Protein AF-A0A380S456-F1 (afdb_monomer)

Secondary structure (DSSP, 8-state):
--STTGGGGPPP---SSTT-HHHHHHHHHHT--HHHHHHHHHHHH------SSS--PPPHHHHHHHHHHTT----EEE---GGG--EEEEEEEEEETTTTEEEEEEEEEETTEEEEE-TTSSS-EEE-TT----TTT----EEEE--

Mean predicted aligned error: 5.58 Å

Radius of gyration: 14.4 Å; Cα contacts (8 Å, |Δi|>4): 267; chains: 1; bounding box: 40×29×39 Å

Foldseek 3Di:
DDQPVLLPDQDQAAAPAPQQQLLSVLCSRLVHHSVVLVVVCCVPPVQDRDDDDAEHHQDPVNSQVSCVVSPKHWDKDFDDFPVPDEAKKKWFFDADPSHRDTQIWIWGDDPFKIWIRHNNDPDIDIDGHPGGDDCHRGVTTIMIDID

Organism: Fibrobacter succinogenes (NCBI:txid833)

pLDDT: mean 86.78, std 14.42, range [40.56, 97.44]

InterPro domains:
  IPR005074 Peptidase C39, bacteriocin processing [PF03412] (11-126)

Nearest PDB structures (foldseek):
  3a7s-assembly1_A  TM=3.803E-01  e=3.906E-02  Homo sapiens
  1uch-assembly1_A  TM=3.361E-01  e=3.675E-02  Homo sapiens
  3kvf-assembly1_A  TM=3.674E-01  e=5.984E-02  Homo sapiens
  8pw1-assembly9_I  TM=3.494E-01  e=5.630E-02  Homo sapiens
  5c5b-assembly2_D  TM=4.022E-01  e=8.739E-01  Homo sapiens

Structure (mmCIF, N/CA/C/O backbone):
data_AF-A0A380S456-F1
#
_entry.id   AF-A0A380S456-F1
#
loop_
_atom_site.group_PDB
_atom_site.id
_atom_site.type_symbol
_atom_site.label_atom_id
_atom_site.label_alt_id
_atom_site.label_comp_id
_atom_site.label_asym_id
_atom_site.label_entity_id
_atom_site.label_seq_id
_atom_site.pdbx_PDB_ins_code
_atom_site.Cartn_x
_at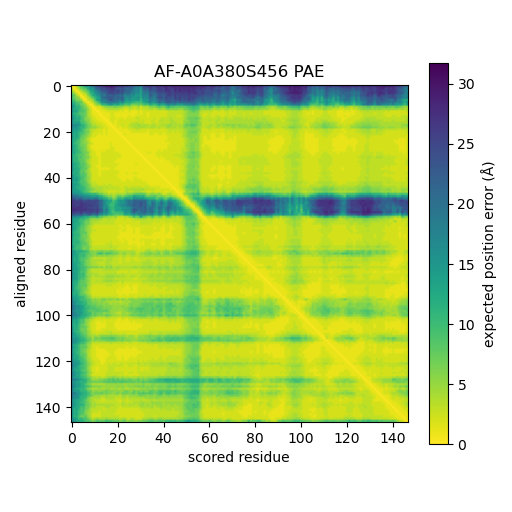om_site.Cartn_y
_atom_site.Cartn_z
_atom_site.occupancy
_atom_site.B_iso_or_equiv
_atom_site.auth_seq_id
_atom_site.auth_comp_id
_atom_site.auth_asym_id
_atom_site.auth_atom_id
_atom_site.pdbx_PDB_model_num
ATOM 1 N N . MET A 1 1 ? -23.552 -10.423 -3.848 1.00 40.56 1 MET A N 1
ATOM 2 C CA . MET A 1 1 ? -23.210 -9.452 -4.919 1.00 40.56 1 MET A CA 1
ATOM 3 C C . MET A 1 1 ? -22.031 -8.557 -4.482 1.00 40.56 1 MET A C 1
ATOM 5 O O . MET A 1 1 ? -22.118 -7.344 -4.580 1.00 40.56 1 MET A O 1
ATOM 9 N N . GLY A 1 2 ? -20.955 -9.131 -3.912 1.00 45.31 2 GLY A N 1
ATOM 10 C CA . GLY A 1 2 ? -20.329 -8.492 -2.736 1.00 45.31 2 GLY A CA 1
ATOM 11 C C . GLY A 1 2 ? -18.881 -7.982 -2.787 1.00 45.31 2 GLY A C 1
ATOM 12 O O . GLY A 1 2 ? -18.566 -7.148 -1.958 1.00 45.31 2 GLY A O 1
ATOM 13 N N . ILE A 1 3 ? -17.990 -8.428 -3.683 1.00 46.09 3 ILE A N 1
ATOM 14 C CA . ILE A 1 3 ? -16.551 -8.046 -3.587 1.00 46.09 3 ILE A CA 1
ATOM 15 C C . ILE A 1 3 ? -15.928 -7.715 -4.958 1.00 46.09 3 ILE A C 1
ATOM 17 O O . ILE A 1 3 ? -15.056 -6.866 -5.087 1.00 46.09 3 ILE A O 1
ATOM 21 N N . ILE A 1 4 ? -16.448 -8.282 -6.049 1.00 43.12 4 ILE A N 1
ATOM 22 C CA . ILE A 1 4 ? -15.859 -8.108 -7.390 1.00 43.12 4 ILE A CA 1
ATOM 23 C C . ILE A 1 4 ? -16.101 -6.693 -7.967 1.00 43.12 4 ILE A C 1
ATOM 25 O O . ILE A 1 4 ? -15.311 -6.204 -8.774 1.00 43.12 4 ILE A O 1
ATOM 29 N N . SER A 1 5 ? -17.162 -5.995 -7.538 1.00 43.78 5 SER A N 1
ATOM 30 C CA . SER A 1 5 ? -17.512 -4.673 -8.085 1.00 43.78 5 SER A CA 1
ATOM 31 C C . SER A 1 5 ? -16.671 -3.518 -7.524 1.00 43.78 5 SER A C 1
ATOM 33 O O . SER A 1 5 ? -16.508 -2.514 -8.217 1.00 43.78 5 SER A O 1
ATOM 35 N N . ILE A 1 6 ? -16.110 -3.638 -6.312 1.00 48.19 6 ILE A N 1
ATOM 36 C CA . ILE A 1 6 ? -15.347 -2.548 -5.669 1.00 48.19 6 ILE A CA 1
ATOM 37 C C . ILE A 1 6 ? -13.976 -2.314 -6.323 1.00 48.19 6 ILE A C 1
ATOM 39 O O . ILE A 1 6 ? -13.503 -1.182 -6.380 1.00 48.19 6 ILE A O 1
ATOM 43 N N . TYR A 1 7 ? -13.366 -3.340 -6.924 1.00 52.00 7 TYR A N 1
ATOM 44 C CA . TYR A 1 7 ? -12.047 -3.210 -7.562 1.00 52.00 7 TYR A CA 1
ATOM 45 C C . TYR A 1 7 ? -12.081 -2.625 -8.976 1.00 52.00 7 TYR A C 1
ATOM 47 O O . TYR A 1 7 ? -11.024 -2.360 -9.564 1.00 52.00 7 TYR A O 1
ATOM 55 N N . LYS A 1 8 ? -13.277 -2.451 -9.557 1.00 54.75 8 LYS A N 1
ATOM 56 C CA . LYS A 1 8 ? -13.416 -2.026 -10.953 1.00 54.75 8 LYS A CA 1
ATOM 57 C C . LYS A 1 8 ? -12.997 -0.565 -11.145 1.00 54.75 8 LYS A C 1
ATOM 59 O O . LYS A 1 8 ? -12.439 -0.259 -12.188 1.00 54.75 8 LYS A O 1
ATOM 64 N N . ASN A 1 9 ? -13.154 0.281 -10.119 1.00 65.31 9 ASN A N 1
ATOM 65 C CA . ASN A 1 9 ? -12.748 1.691 -10.125 1.00 65.31 9 ASN A CA 1
ATOM 66 C C . ASN A 1 9 ? -12.187 2.121 -8.756 1.00 65.31 9 ASN A C 1
ATOM 68 O O . ASN A 1 9 ? -12.821 2.869 -8.015 1.00 65.31 9 ASN A O 1
ATOM 72 N N . MET A 1 10 ? -10.988 1.646 -8.407 1.00 86.88 10 MET A N 1
ATOM 73 C CA . MET A 1 10 ? -10.283 2.128 -7.215 1.00 86.88 10 MET A CA 1
ATOM 74 C C . MET A 1 10 ? -9.882 3.598 -7.404 1.00 86.88 10 MET A C 1
ATOM 76 O O . MET A 1 10 ? -9.119 3.922 -8.319 1.00 86.88 10 MET A O 1
ATOM 80 N N . ARG A 1 11 ? -10.385 4.487 -6.540 1.00 91.19 11 ARG A N 1
ATOM 81 C CA . ARG A 1 11 ? -10.018 5.908 -6.554 1.00 91.19 11 ARG A CA 1
ATOM 82 C C . ARG A 1 11 ? -8.588 6.071 -6.049 1.00 91.19 11 ARG A C 1
ATOM 84 O O . ARG A 1 11 ? -8.254 5.558 -4.987 1.00 91.19 11 ARG A O 1
ATOM 91 N N . PHE A 1 12 ? -7.765 6.816 -6.781 1.00 95.81 12 PHE A N 1
ATOM 92 C CA . PHE A 1 12 ? -6.436 7.192 -6.311 1.00 95.81 12 PHE A CA 1
ATOM 93 C C . PHE A 1 12 ? -6.550 8.193 -5.154 1.00 95.81 12 PHE A C 1
ATOM 95 O O . PHE A 1 12 ? -7.287 9.176 -5.250 1.00 95.81 12 PHE A O 1
ATOM 102 N N . ILE A 1 13 ? -5.849 7.927 -4.053 1.00 96.62 13 ILE A N 1
ATOM 103 C CA . ILE A 1 13 ? -5.841 8.776 -2.860 1.00 96.62 13 ILE A CA 1
ATOM 104 C C . ILE A 1 13 ? -4.389 9.100 -2.530 1.00 96.62 13 ILE A C 1
ATOM 106 O O . ILE A 1 13 ? -3.585 8.204 -2.274 1.00 96.62 13 ILE A O 1
ATOM 110 N N . ARG A 1 14 ? -4.074 10.396 -2.524 1.00 95.00 14 ARG A N 1
ATOM 111 C CA . ARG A 1 14 ? -2.770 10.910 -2.104 1.00 95.00 14 ARG A CA 1
ATOM 112 C C . ARG A 1 14 ? -2.666 10.936 -0.588 1.00 95.00 14 ARG A C 1
ATOM 114 O O . ARG A 1 14 ? -3.670 11.084 0.114 1.00 95.00 14 ARG A O 1
ATOM 121 N N . GLN A 1 15 ? -1.445 10.824 -0.084 1.00 91.44 15 GLN A N 1
ATOM 122 C CA . GLN A 1 15 ? -1.195 11.040 1.335 1.00 91.44 15 GLN A CA 1
ATOM 123 C C . GLN A 1 15 ? -1.392 12.522 1.678 1.00 91.44 15 GLN A C 1
ATOM 125 O O . GLN A 1 15 ? -0.891 13.394 0.971 1.00 91.44 15 GLN A O 1
ATOM 130 N N . LYS A 1 16 ? -2.132 12.800 2.755 1.00 89.88 16 LYS A N 1
ATOM 131 C CA . LYS A 1 16 ? -2.316 14.168 3.266 1.00 89.88 16 LYS A CA 1
ATOM 132 C C . LYS A 1 16 ? -1.145 14.630 4.124 1.00 89.88 16 LYS A C 1
ATOM 134 O O . LYS A 1 16 ? -0.774 15.792 4.079 1.00 89.88 16 LYS A O 1
ATOM 139 N N . TYR A 1 17 ? -0.556 13.687 4.852 1.00 86.94 17 TYR A N 1
ATOM 140 C CA . TYR A 1 17 ? 0.609 13.884 5.713 1.00 86.94 17 TYR A CA 1
ATOM 141 C C . TYR A 1 17 ? 1.761 13.003 5.233 1.00 86.94 17 TYR A C 1
ATOM 143 O O . TYR A 1 17 ? 1.514 11.907 4.708 1.00 86.94 17 TYR A O 1
ATOM 151 N N . LEU A 1 18 ? 3.006 13.431 5.463 1.00 82.31 18 LEU A N 1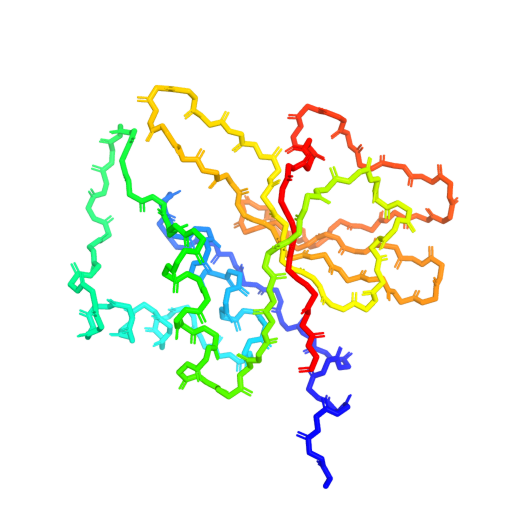
ATOM 152 C CA . LEU A 1 18 ? 4.223 12.727 5.025 1.00 82.31 18 LEU A CA 1
ATOM 153 C C . LEU A 1 18 ? 4.324 11.282 5.549 1.00 82.31 18 LEU A C 1
ATOM 155 O O . LEU A 1 18 ? 4.926 10.411 4.918 1.00 82.31 18 LEU A O 1
ATOM 159 N N . THR A 1 19 ? 3.704 11.008 6.692 1.00 82.06 19 THR A N 1
ATOM 160 C CA . THR A 1 19 ? 3.711 9.709 7.380 1.00 82.06 19 THR A CA 1
ATOM 161 C C . THR A 1 19 ? 2.522 8.822 7.001 1.00 82.06 19 THR A C 1
ATOM 163 O O . THR A 1 19 ? 2.501 7.626 7.297 1.00 82.06 19 THR A O 1
ATOM 166 N N . SER A 1 20 ? 1.543 9.368 6.274 1.00 88.62 20 SER A N 1
ATOM 167 C CA . SER A 1 20 ? 0.231 8.746 6.063 1.00 88.62 20 SER A CA 1
ATOM 168 C C . SER A 1 20 ? 0.115 7.882 4.796 1.00 88.62 20 SER A C 1
ATOM 170 O O . SER A 1 20 ? -0.997 7.556 4.376 1.00 88.62 20 SER A O 1
ATOM 172 N N . CYS A 1 21 ? 1.235 7.462 4.189 1.00 92.25 21 CYS A N 1
ATOM 173 C CA . CYS A 1 21 ? 1.233 6.631 2.973 1.00 92.25 21 CYS A CA 1
ATOM 174 C C . CYS A 1 21 ? 0.406 5.342 3.125 1.00 92.25 21 CYS A C 1
ATOM 176 O O . CYS A 1 21 ? -0.408 5.024 2.259 1.00 92.25 21 CYS A O 1
ATOM 178 N N . GLY A 1 22 ? 0.535 4.609 4.236 1.00 93.00 22 GLY A N 1
ATOM 179 C CA . GLY A 1 22 ? -0.253 3.391 4.422 1.00 93.00 22 GLY A CA 1
ATOM 180 C C . GLY A 1 22 ? -1.714 3.646 4.798 1.00 93.00 22 GLY A C 1
ATOM 181 O O . GLY A 1 22 ? -2.560 2.852 4.404 1.00 93.00 22 GLY A O 1
ATOM 182 N N . ILE A 1 23 ? -2.042 4.780 5.433 1.00 94.50 23 ILE A N 1
ATOM 183 C CA . ILE A 1 23 ? -3.439 5.230 5.606 1.00 94.50 23 ILE A CA 1
ATOM 184 C C . ILE A 1 23 ? -4.077 5.462 4.235 1.00 94.50 23 ILE A C 1
ATOM 186 O O . ILE A 1 23 ? -5.159 4.948 3.962 1.00 94.50 23 ILE A O 1
ATOM 190 N N . ALA A 1 24 ? -3.376 6.160 3.336 1.00 95.94 24 ALA A N 1
ATOM 191 C CA . ALA A 1 24 ? -3.826 6.354 1.962 1.00 95.94 24 ALA A CA 1
ATOM 192 C C . ALA A 1 24 ? -3.969 5.018 1.211 1.00 95.94 24 ALA A C 1
ATOM 194 O O . ALA A 1 24 ? -4.967 4.810 0.524 1.00 95.94 24 ALA A O 1
ATOM 195 N N . CYS A 1 25 ? -3.031 4.078 1.382 1.00 96.44 25 CYS A N 1
ATOM 196 C CA . CYS A 1 25 ? -3.124 2.748 0.772 1.00 96.44 25 CYS A CA 1
ATOM 197 C C . CYS A 1 25 ? -4.352 1.964 1.245 1.00 96.44 25 CYS A C 1
ATOM 199 O O . CYS A 1 25 ? -5.089 1.424 0.421 1.00 96.44 25 CYS A O 1
ATOM 201 N N . VAL A 1 26 ? -4.601 1.926 2.556 1.00 96.19 26 VAL A N 1
ATOM 202 C CA . VAL A 1 26 ? -5.794 1.279 3.118 1.00 96.19 26 VAL A CA 1
ATOM 203 C C . VAL A 1 26 ? -7.061 1.978 2.620 1.00 96.19 26 VAL A C 1
ATOM 205 O O . VAL A 1 26 ? -8.002 1.302 2.220 1.00 96.19 26 VAL A O 1
ATOM 208 N N . ALA A 1 27 ? -7.074 3.311 2.545 1.00 96.50 27 ALA A N 1
ATOM 209 C CA . ALA A 1 27 ? -8.213 4.068 2.026 1.00 96.50 27 ALA A CA 1
ATOM 210 C C . ALA A 1 27 ? -8.540 3.701 0.572 1.00 96.50 27 ALA A C 1
ATOM 212 O O . ALA A 1 27 ? -9.711 3.514 0.236 1.00 96.50 27 ALA A O 1
ATOM 213 N N . MET A 1 28 ? -7.514 3.533 -0.271 1.00 96.62 28 MET A N 1
A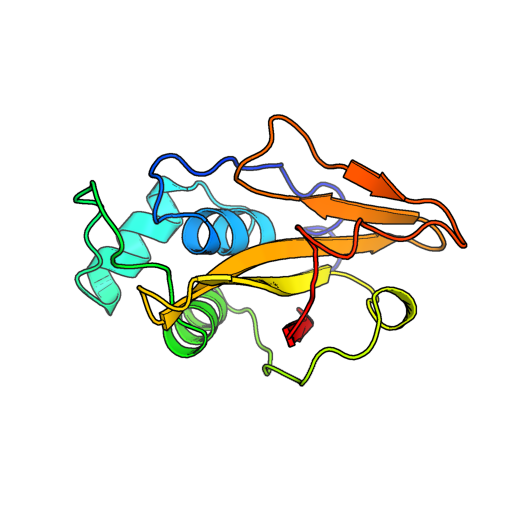TOM 214 C CA . MET A 1 28 ? -7.682 3.077 -1.654 1.00 96.62 28 MET A CA 1
ATOM 215 C C . MET A 1 28 ? -8.270 1.663 -1.714 1.00 96.62 28 MET A C 1
ATOM 217 O O . MET A 1 28 ? -9.236 1.444 -2.438 1.00 96.62 28 MET A O 1
ATOM 221 N N . ILE A 1 29 ? -7.732 0.725 -0.929 1.00 95.62 29 ILE A N 1
ATOM 222 C CA . ILE A 1 29 ? -8.175 -0.681 -0.921 1.00 95.62 29 ILE A CA 1
ATOM 223 C C . ILE A 1 29 ? -9.620 -0.815 -0.433 1.00 95.62 29 ILE A C 1
ATOM 225 O O . ILE A 1 29 ? -10.424 -1.501 -1.060 1.00 95.62 29 ILE A O 1
ATOM 229 N N . VAL A 1 30 ? -9.947 -0.144 0.670 1.00 94.56 30 VAL A N 1
ATOM 230 C CA . VAL A 1 30 ? -11.261 -0.215 1.321 1.00 94.56 30 VAL A CA 1
ATOM 231 C C . VAL A 1 30 ? -12.313 0.616 0.571 1.00 94.56 30 VAL A C 1
ATOM 233 O O . VAL A 1 30 ? -13.515 0.408 0.735 1.00 94.56 30 VAL A O 1
ATOM 236 N N . GLY A 1 31 ? -11.889 1.572 -0.261 1.00 94.94 31 GLY A N 1
ATOM 237 C CA . GLY A 1 31 ? -12.794 2.481 -0.965 1.00 94.94 31 GLY A CA 1
ATOM 238 C C . GLY A 1 31 ? -13.414 3.538 -0.044 1.00 94.94 31 GLY A C 1
ATOM 239 O O . GLY A 1 31 ? -14.592 3.874 -0.179 1.00 94.94 31 GLY A O 1
ATOM 240 N N . LYS A 1 32 ? -12.639 4.057 0.915 1.00 95.56 32 LYS A N 1
ATOM 241 C CA . LYS A 1 32 ? -13.055 5.110 1.864 1.00 95.56 32 LYS A CA 1
ATOM 242 C C . LYS A 1 32 ? -12.168 6.344 1.728 1.00 95.56 32 LYS A C 1
ATOM 244 O O . LYS A 1 32 ? -11.197 6.345 0.975 1.00 95.56 32 LYS A O 1
ATOM 249 N N . SER A 1 33 ? -12.525 7.433 2.407 1.00 95.56 33 SER A N 1
ATOM 250 C CA . SER A 1 33 ? -11.675 8.623 2.419 1.00 95.56 33 SER A CA 1
ATOM 251 C C . SER A 1 33 ? -10.445 8.413 3.308 1.00 95.56 33 SER A C 1
ATOM 253 O O . SER A 1 33 ? -10.428 7.529 4.167 1.00 95.56 33 SER A O 1
ATOM 255 N N . HIS A 1 34 ? -9.414 9.234 3.099 1.00 94.75 34 HIS A N 1
ATOM 256 C CA . HIS A 1 34 ? -8.212 9.226 3.938 1.00 94.75 34 HIS A CA 1
ATOM 257 C C . HIS A 1 34 ? -8.571 9.484 5.410 1.00 94.75 34 HIS A C 1
ATOM 259 O O . HIS A 1 34 ? -8.117 8.756 6.286 1.00 94.75 34 HIS A O 1
ATOM 265 N N . GLU A 1 35 ? -9.482 10.423 5.666 1.00 94.56 35 GLU A N 1
ATOM 266 C CA . GLU A 1 35 ? -9.954 10.805 7.000 1.00 94.56 35 GLU A CA 1
ATOM 267 C C . GLU A 1 35 ? -10.688 9.669 7.700 1.00 94.56 35 GLU A C 1
ATOM 269 O 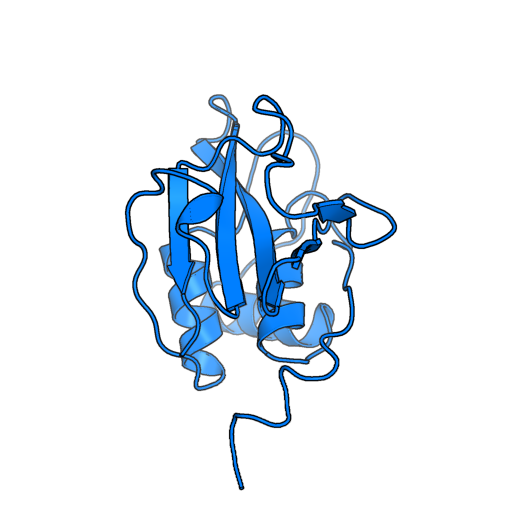O . GLU A 1 35 ? -10.474 9.458 8.887 1.00 94.56 35 GLU A O 1
ATOM 274 N N . THR A 1 36 ? -11.523 8.906 6.985 1.00 96.44 36 THR A N 1
ATOM 275 C CA . THR A 1 36 ? -12.208 7.749 7.576 1.00 96.44 36 THR A CA 1
ATOM 276 C C . THR A 1 36 ? -11.202 6.729 8.104 1.00 96.44 36 THR A C 1
ATOM 278 O O . THR A 1 36 ? -11.351 6.229 9.217 1.00 96.44 36 THR A O 1
ATOM 281 N N . ILE A 1 37 ? -10.161 6.426 7.323 1.00 96.12 37 ILE A N 1
ATOM 282 C CA . ILE A 1 37 ? -9.133 5.469 7.745 1.00 96.12 37 ILE A CA 1
ATOM 283 C C . ILE A 1 37 ? -8.261 6.058 8.853 1.00 96.12 37 ILE A C 1
ATOM 285 O O . ILE A 1 37 ? -7.927 5.356 9.804 1.00 96.12 37 ILE A O 1
ATOM 289 N N . MET A 1 38 ? -7.923 7.343 8.760 1.00 94.00 38 MET A N 1
ATOM 290 C CA . MET A 1 38 ? -7.167 8.052 9.787 1.00 94.00 38 MET A CA 1
ATOM 291 C C . MET A 1 38 ? -7.902 8.044 11.130 1.00 94.00 38 MET A C 1
ATOM 293 O O . MET A 1 38 ? -7.309 7.681 12.139 1.00 94.00 38 MET A O 1
ATOM 297 N N . GLN A 1 39 ? -9.201 8.352 11.138 1.00 94.44 39 GLN A N 1
ATOM 298 C CA . GLN A 1 39 ? -10.030 8.311 12.341 1.00 94.44 39 GLN A CA 1
ATOM 299 C C . GLN A 1 39 ? -10.056 6.909 12.949 1.00 94.44 39 GLN A C 1
ATOM 301 O O . GLN A 1 39 ? -9.917 6.760 14.162 1.00 94.44 39 GLN A O 1
ATOM 306 N N . LYS A 1 40 ? -10.162 5.870 12.112 1.00 96.12 40 LYS A N 1
ATOM 307 C CA . LYS A 1 40 ? -10.104 4.488 12.594 1.00 96.12 40 LYS A CA 1
ATOM 308 C C . LYS A 1 40 ? -8.728 4.129 13.163 1.00 96.12 40 LYS A C 1
ATOM 310 O O . LYS A 1 40 ? -8.641 3.397 14.142 1.00 96.12 40 LYS A O 1
ATOM 315 N N . ALA A 1 41 ? -7.649 4.655 12.587 1.00 93.69 41 ALA A N 1
ATOM 316 C CA . ALA A 1 41 ? -6.299 4.471 13.112 1.00 93.69 41 ALA A CA 1
ATOM 317 C C . ALA A 1 41 ? -6.081 5.206 14.448 1.00 93.69 41 ALA A C 1
ATOM 319 O O . ALA A 1 41 ? -5.424 4.660 15.334 1.00 93.69 41 ALA A O 1
ATOM 320 N N . ILE A 1 42 ? -6.656 6.401 14.617 1.00 92.00 42 ILE A N 1
ATOM 321 C CA . ILE A 1 42 ? -6.686 7.129 15.895 1.00 92.00 42 ILE A CA 1
ATOM 322 C C . ILE A 1 42 ? -7.426 6.299 16.950 1.00 92.00 42 ILE A C 1
ATOM 324 O O . ILE A 1 42 ? -6.898 6.074 18.032 1.00 92.00 42 ILE A O 1
ATOM 328 N N . GLU A 1 43 ? -8.608 5.782 16.619 1.00 94.56 43 GLU A N 1
ATOM 329 C CA . GLU A 1 43 ? -9.425 4.967 17.526 1.00 94.56 43 GLU A CA 1
ATOM 330 C C . GLU A 1 43 ? -8.704 3.685 17.975 1.00 94.56 43 GLU A C 1
ATOM 332 O O . GLU A 1 43 ? -8.698 3.355 19.157 1.00 94.56 43 GLU A O 1
ATOM 337 N N . LEU A 1 44 ? -8.079 2.963 17.040 1.00 92.50 44 LEU A N 1
ATOM 338 C CA . LEU A 1 44 ? -7.467 1.661 17.317 1.00 92.50 44 LEU A CA 1
ATOM 339 C C . LEU A 1 44 ? -6.065 1.752 17.933 1.00 92.50 44 LEU A C 1
ATOM 341 O O . LEU A 1 44 ? -5.650 0.832 18.637 1.00 92.50 44 LEU A O 1
ATOM 345 N N . PHE A 1 45 ? -5.308 2.809 17.624 1.00 89.19 45 PHE A N 1
ATOM 346 C CA . PHE A 1 45 ? -3.873 2.878 17.936 1.00 89.19 45 PHE A CA 1
ATOM 347 C C . PHE A 1 45 ? -3.404 4.220 18.491 1.00 89.19 45 PHE A C 1
ATOM 349 O O . PHE A 1 45 ? -2.201 4.377 18.678 1.00 89.19 45 PHE A O 1
ATOM 356 N N . GLN A 1 46 ? -4.300 5.192 18.694 1.00 87.00 46 GLN A N 1
ATOM 357 C CA . GLN A 1 46 ? -3.931 6.580 19.005 1.00 87.00 46 GLN A CA 1
ATOM 358 C C . GLN A 1 46 ? -2.949 7.143 17.966 1.00 87.00 46 GLN A C 1
ATOM 360 O O . GLN A 1 46 ? -1.988 7.830 18.297 1.00 87.00 46 GLN A O 1
ATOM 365 N N . TRP A 1 47 ? -3.155 6.792 16.690 1.00 85.06 47 TRP A N 1
ATOM 366 C CA . TRP A 1 47 ? -2.295 7.245 15.601 1.00 85.06 47 TRP A CA 1
ATOM 367 C C . TRP A 1 47 ? -2.281 8.776 15.514 1.00 85.06 47 TRP A C 1
ATOM 369 O O . TRP A 1 47 ? -3.338 9.395 15.523 1.00 85.06 47 TRP A O 1
ATOM 379 N N . GLN A 1 48 ? -1.102 9.382 15.394 1.00 78.94 48 GLN A N 1
ATOM 380 C CA . GLN A 1 48 ? -0.936 10.835 15.306 1.00 78.94 48 GLN A CA 1
ATOM 381 C C . GLN A 1 48 ? -0.279 11.229 13.983 1.00 78.94 48 GLN A C 1
ATOM 383 O O . GLN A 1 48 ? 0.535 10.488 13.431 1.00 78.94 48 GLN A O 1
ATOM 388 N N . CYS A 1 49 ? -0.654 12.404 13.474 1.00 71.62 49 CYS A N 1
ATOM 389 C CA . CYS A 1 49 ? -0.159 12.947 12.210 1.00 71.62 49 CYS A CA 1
ATOM 390 C C . CYS A 1 49 ? 1.050 13.886 12.358 1.00 71.62 49 CYS A C 1
ATOM 392 O O . CYS A 1 49 ? 1.520 14.393 11.344 1.00 71.62 49 CYS A O 1
ATOM 394 N N . GLU A 1 50 ? 1.541 14.126 13.579 1.00 61.19 50 GLU A N 1
ATOM 395 C CA . GLU A 1 50 ? 2.563 15.135 13.910 1.00 61.19 50 GLU A CA 1
ATOM 396 C C . GLU A 1 50 ? 3.979 14.733 13.438 1.00 61.19 50 GLU A C 1
ATOM 398 O O . GLU A 1 50 ? 4.754 14.084 14.129 1.00 61.19 50 GLU A O 1
ATOM 403 N N . ASP A 1 51 ? 4.201 14.956 12.146 1.00 55.19 51 ASP A N 1
ATOM 404 C CA . ASP A 1 51 ? 5.152 15.862 11.493 1.00 55.19 51 ASP A CA 1
ATOM 405 C C . ASP A 1 51 ? 6.634 16.046 11.916 1.00 55.19 51 ASP A C 1
ATOM 407 O O . ASP A 1 51 ? 7.000 16.280 13.061 1.00 55.19 51 ASP A O 1
ATOM 411 N N . PHE A 1 52 ? 7.427 16.093 10.833 1.00 48.75 52 PHE A N 1
ATOM 412 C CA . PHE A 1 52 ? 8.826 16.487 10.624 1.00 48.75 52 PHE A CA 1
ATOM 413 C C . PHE A 1 52 ? 9.911 15.607 11.251 1.00 48.75 52 PHE A C 1
ATOM 415 O O . PHE A 1 52 ? 10.110 15.548 12.449 1.00 48.75 52 PHE A O 1
ATOM 422 N N . GLU A 1 53 ? 10.684 14.981 10.366 1.00 46.25 53 GLU A N 1
ATOM 423 C CA . GLU A 1 53 ? 11.856 14.167 10.681 1.00 46.25 53 GLU A CA 1
ATOM 424 C C . GLU A 1 53 ? 11.512 12.777 11.238 1.00 46.25 53 GLU A C 1
ATOM 426 O O . GLU A 1 53 ? 11.427 12.487 12.425 1.00 46.25 53 GLU A O 1
ATOM 431 N N . ASP A 1 54 ? 11.421 11.841 10.296 1.00 48.59 54 ASP A N 1
ATOM 432 C CA . ASP A 1 54 ? 11.830 10.464 10.541 1.00 48.59 54 ASP A CA 1
ATOM 433 C C . ASP A 1 54 ? 10.887 9.523 11.333 1.00 48.59 54 ASP A C 1
ATOM 435 O O . ASP A 1 54 ? 11.230 8.357 11.488 1.00 48.59 54 ASP A O 1
ATOM 439 N N . ASN A 1 55 ? 9.655 9.869 11.726 1.00 48.56 55 ASN A N 1
ATOM 440 C CA . ASN A 1 55 ? 8.851 8.929 12.537 1.00 48.56 55 ASN A CA 1
ATOM 441 C C . ASN A 1 55 ? 7.375 8.756 12.142 1.00 48.56 55 ASN A C 1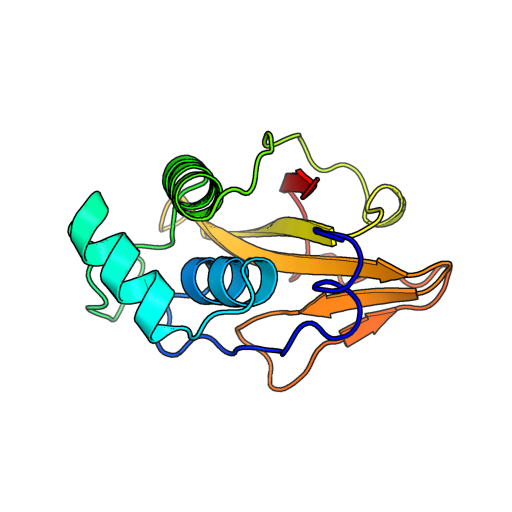
ATOM 443 O O . ASN A 1 55 ? 6.702 9.703 11.770 1.00 48.56 55 ASN A O 1
ATOM 447 N N . SER A 1 56 ? 6.881 7.513 12.292 1.00 45.12 56 SER A N 1
ATOM 448 C CA . SER A 1 56 ? 5.471 7.052 12.315 1.00 45.12 56 SER A CA 1
ATOM 449 C C . SER A 1 56 ? 4.742 6.677 11.003 1.00 45.12 56 SER A C 1
ATOM 451 O O . SER A 1 56 ? 3.588 7.031 10.769 1.00 45.12 56 SER A O 1
ATOM 453 N N . ARG A 1 57 ? 5.344 5.824 10.158 1.00 65.88 57 ARG A N 1
ATOM 454 C CA . ARG A 1 57 ? 4.572 5.132 9.098 1.00 65.88 57 ARG A CA 1
ATOM 455 C C . ARG A 1 57 ? 3.801 3.942 9.673 1.00 65.88 57 ARG A C 1
ATOM 457 O O . ARG A 1 57 ? 4.288 3.228 10.544 1.00 65.88 57 ARG A O 1
ATOM 464 N N . THR A 1 58 ? 2.611 3.681 9.138 1.00 72.56 58 THR A N 1
ATOM 465 C CA . THR A 1 58 ? 1.802 2.498 9.476 1.00 72.56 58 THR A CA 1
ATOM 466 C C . THR A 1 58 ? 2.624 1.212 9.333 1.00 72.56 58 THR A C 1
ATOM 468 O O . THR A 1 58 ? 3.110 0.892 8.244 1.00 72.56 58 THR A O 1
ATOM 471 N N . SER A 1 59 ? 2.785 0.458 10.420 1.00 86.19 59 SER A N 1
ATOM 472 C CA . SER A 1 59 ? 3.491 -0.827 10.392 1.00 86.19 59 SER A CA 1
ATOM 473 C C . SER A 1 59 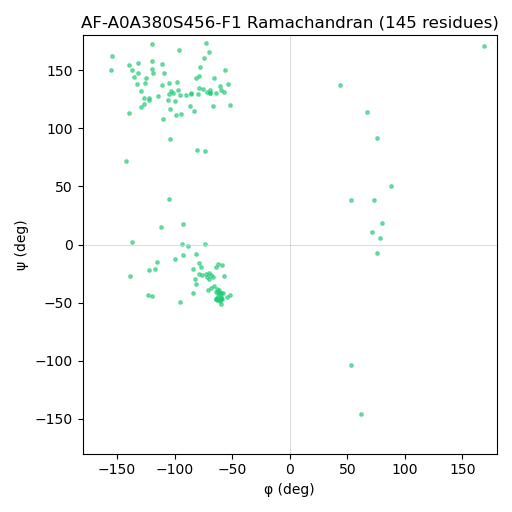? 2.691 -1.897 9.637 1.00 86.19 59 SER A C 1
ATOM 475 O O . SER A 1 59 ? 1.482 -1.768 9.443 1.00 86.19 59 SER A O 1
ATOM 477 N N . ARG A 1 60 ? 3.336 -3.020 9.282 1.00 90.06 60 ARG A N 1
ATOM 478 C CA . ARG A 1 60 ? 2.634 -4.205 8.743 1.00 90.06 60 ARG A CA 1
ATOM 479 C C . ARG A 1 60 ? 1.468 -4.637 9.637 1.00 90.06 60 ARG A C 1
ATOM 481 O O . ARG A 1 60 ? 0.392 -4.938 9.135 1.00 90.06 60 ARG A O 1
ATOM 488 N N . LYS A 1 61 ? 1.676 -4.645 10.959 1.00 89.44 61 LYS A N 1
ATOM 489 C CA . LYS A 1 61 ? 0.647 -5.034 11.933 1.00 89.44 61 LYS A CA 1
ATOM 490 C C . LYS A 1 61 ? -0.538 -4.068 11.899 1.00 89.44 61 LYS A C 1
ATOM 492 O O . LYS A 1 61 ? -1.670 -4.523 11.816 1.00 89.44 61 LYS A O 1
ATOM 497 N N . MET A 1 62 ? -0.279 -2.760 11.898 1.00 91.12 62 MET A N 1
ATOM 498 C CA . MET A 1 62 ? -1.339 -1.748 11.824 1.00 91.12 62 MET A CA 1
ATOM 499 C C . MET A 1 62 ? -2.129 -1.838 10.521 1.00 91.12 62 MET A C 1
ATOM 501 O O . MET A 1 62 ? -3.351 -1.799 10.557 1.00 91.12 62 MET A O 1
ATOM 505 N N . ILE A 1 63 ? -1.447 -1.998 9.382 1.00 93.19 63 ILE A N 1
ATOM 506 C CA . ILE A 1 63 ? -2.109 -2.151 8.079 1.00 93.19 63 ILE A CA 1
ATOM 507 C C . ILE A 1 63 ? -3.034 -3.361 8.090 1.00 93.19 63 ILE A C 1
ATOM 509 O O . ILE A 1 63 ? -4.177 -3.248 7.663 1.00 93.19 63 ILE A O 1
ATOM 513 N N . LYS A 1 64 ? -2.552 -4.501 8.597 1.00 94.25 64 LYS A N 1
ATOM 514 C CA . LYS A 1 64 ? -3.358 -5.718 8.683 1.00 94.25 64 LYS A CA 1
ATOM 515 C C . LYS A 1 64 ? -4.611 -5.494 9.536 1.00 94.25 64 LYS A C 1
ATOM 517 O O . LYS A 1 64 ? -5.704 -5.732 9.045 1.00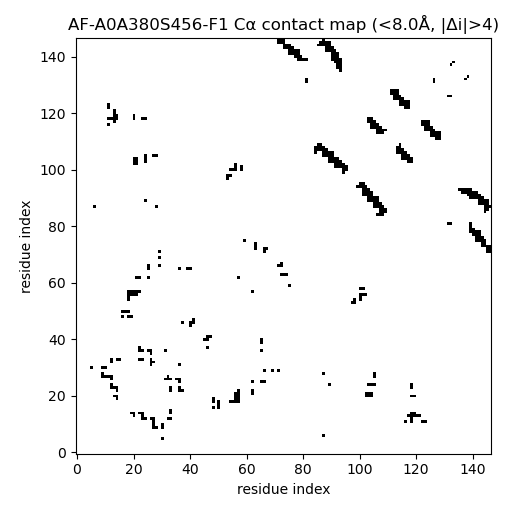 94.25 64 LYS A O 1
ATOM 522 N N . ILE A 1 65 ? -4.458 -4.957 10.747 1.00 94.75 65 ILE A N 1
ATOM 523 C CA . ILE A 1 65 ? -5.594 -4.708 11.648 1.00 94.75 65 ILE A CA 1
ATOM 524 C C . ILE A 1 65 ? -6.574 -3.688 11.045 1.00 94.75 65 ILE A C 1
ATOM 526 O O . ILE A 1 65 ? -7.783 -3.852 11.170 1.00 94.75 65 ILE A O 1
ATOM 530 N N . LEU A 1 66 ? -6.083 -2.644 10.366 1.00 95.31 66 LEU A N 1
ATOM 531 C CA . LEU A 1 66 ? -6.954 -1.687 9.680 1.00 95.31 66 LEU A CA 1
ATOM 532 C C . LEU A 1 66 ? -7.748 -2.357 8.559 1.00 95.31 66 LEU A C 1
ATOM 534 O O . LEU A 1 66 ? -8.946 -2.136 8.473 1.00 95.31 66 LEU A O 1
ATOM 538 N N . LEU A 1 67 ? -7.109 -3.169 7.716 1.00 95.69 67 LEU A N 1
ATOM 539 C CA . LEU A 1 67 ? -7.800 -3.905 6.654 1.00 95.69 67 LEU A CA 1
ATOM 540 C C . LEU A 1 67 ? -8.873 -4.843 7.232 1.00 95.69 67 LEU A C 1
ATOM 542 O O . LEU A 1 67 ? -10.017 -4.806 6.779 1.00 95.69 67 LEU A O 1
ATOM 546 N N . GLU A 1 68 ? -8.536 -5.591 8.285 1.00 95.00 68 GLU A N 1
ATOM 547 C CA . GLU A 1 68 ? -9.459 -6.496 8.984 1.00 95.00 68 GLU A CA 1
ATOM 548 C C . GLU A 1 68 ? -10.652 -5.741 9.585 1.00 95.00 68 GLU A C 1
ATOM 550 O O . GLU A 1 68 ? -11.791 -6.189 9.462 1.00 95.00 68 GLU A O 1
ATOM 555 N N . ALA A 1 69 ? -10.429 -4.545 10.144 1.00 95.94 69 ALA A N 1
ATOM 556 C CA . ALA A 1 69 ? -11.494 -3.691 10.675 1.00 95.94 69 ALA A CA 1
ATOM 557 C C . ALA A 1 69 ? -12.514 -3.236 9.612 1.00 95.94 69 ALA A C 1
ATOM 559 O O . ALA A 1 69 ? -13.606 -2.790 9.965 1.00 95.94 69 ALA A O 1
ATOM 560 N N . PHE A 1 70 ? -12.178 -3.353 8.324 1.00 94.94 70 PHE A N 1
ATOM 561 C CA . PHE A 1 70 ? -13.075 -3.084 7.200 1.00 94.94 70 PHE A CA 1
ATOM 562 C C . PHE A 1 70 ? -13.454 -4.346 6.405 1.00 94.94 70 PHE A C 1
ATOM 564 O O . PHE A 1 70 ? -13.985 -4.230 5.301 1.00 94.94 70 PHE A O 1
ATOM 571 N N . GLY A 1 71 ? -13.215 -5.541 6.957 1.00 93.94 71 GLY A N 1
ATOM 572 C CA . GLY A 1 71 ? -13.621 -6.816 6.359 1.00 93.94 71 GLY A CA 1
ATOM 573 C C . GLY A 1 71 ? -12.699 -7.330 5.252 1.00 93.94 71 GLY A C 1
ATOM 574 O O . GLY A 1 71 ? -13.124 -8.163 4.458 1.00 93.94 71 GLY A O 1
ATOM 575 N N . PHE A 1 72 ? -11.459 -6.838 5.176 1.00 92.62 72 PHE A N 1
ATOM 576 C CA . PHE A 1 72 ? -10.449 -7.336 4.243 1.00 92.62 72 PHE A CA 1
ATOM 577 C C . PHE A 1 72 ? -9.447 -8.226 4.968 1.00 92.62 72 PHE A C 1
ATOM 579 O O . PHE A 1 72 ? -8.873 -7.837 5.985 1.00 92.62 72 PHE A O 1
ATOM 586 N N . GLU A 1 73 ? -9.176 -9.393 4.397 1.00 88.88 73 GLU A N 1
ATOM 587 C CA . GLU A 1 73 ? -8.240 -10.361 4.957 1.00 88.88 73 GLU A CA 1
ATOM 588 C C . GLU A 1 73 ? -6.974 -10.482 4.105 1.00 88.88 73 GLU A C 1
ATOM 590 O O . GLU A 1 73 ? -6.949 -10.198 2.905 1.00 88.88 73 GLU A O 1
ATOM 595 N N . GLY A 1 74 ? -5.884 -10.916 4.738 1.00 87.44 74 GLY A N 1
ATOM 596 C CA . GLY A 1 74 ? -4.639 -11.198 4.041 1.00 87.44 74 GLY A CA 1
ATOM 597 C C . GLY A 1 74 ? -3.453 -11.428 4.968 1.00 87.44 74 GLY A C 1
ATOM 598 O O . GLY A 1 74 ? -3.487 -11.194 6.178 1.00 87.44 74 GLY A O 1
ATOM 599 N N . ALA A 1 75 ? -2.355 -11.882 4.371 1.00 91.38 75 ALA A N 1
ATOM 600 C CA . ALA A 1 75 ? -1.097 -12.102 5.067 1.00 91.38 75 ALA A CA 1
ATOM 601 C C . ALA A 1 75 ? 0.064 -11.496 4.281 1.00 91.38 75 ALA A C 1
ATOM 603 O O . ALA A 1 75 ? 0.148 -11.636 3.059 1.00 91.38 75 ALA A O 1
ATOM 604 N N . PHE A 1 76 ? 0.983 -10.849 5.001 1.00 94.50 76 PHE A N 1
ATOM 605 C CA . PHE A 1 76 ? 2.221 -10.364 4.409 1.00 94.50 76 PHE A CA 1
ATOM 606 C C . PHE A 1 76 ? 3.130 -11.533 4.026 1.00 94.50 76 PHE A C 1
ATOM 608 O O . PHE A 1 76 ? 3.428 -12.396 4.849 1.00 94.50 76 PHE A O 1
ATOM 615 N N . LYS A 1 77 ? 3.621 -11.509 2.791 1.00 94.62 77 LYS A N 1
ATOM 616 C CA . LYS A 1 77 ? 4.594 -12.441 2.220 1.00 94.62 77 LYS A CA 1
ATOM 617 C C . LYS A 1 77 ? 5.843 -11.683 1.776 1.00 94.62 77 LYS A C 1
ATOM 619 O O . LYS A 1 77 ? 5.794 -10.473 1.538 1.00 94.62 77 LYS A O 1
ATOM 624 N N . SER A 1 78 ? 6.967 -12.387 1.667 1.00 95.44 78 SER A N 1
ATOM 625 C CA . SER A 1 78 ? 8.199 -11.829 1.098 1.00 95.44 78 SER A CA 1
ATOM 626 C C . SER A 1 78 ? 7.991 -11.484 -0.372 1.00 95.44 78 SER A C 1
ATOM 628 O O . SER A 1 78 ? 7.505 -12.307 -1.143 1.00 95.44 78 SER A O 1
ATOM 630 N N . PHE A 1 79 ? 8.372 -10.274 -0.763 1.00 95.81 79 PHE A N 1
ATOM 631 C CA . PHE A 1 79 ? 8.345 -9.847 -2.156 1.00 95.81 79 PHE A CA 1
ATOM 632 C C . PHE A 1 79 ? 9.551 -10.415 -2.910 1.00 95.81 79 PHE A C 1
ATOM 634 O O . PHE A 1 79 ? 10.677 -10.338 -2.418 1.00 95.81 79 PHE A O 1
ATOM 641 N N . SER A 1 80 ? 9.316 -10.945 -4.111 1.00 93.69 80 SER A N 1
ATOM 642 C CA . SER A 1 80 ? 10.365 -11.479 -4.990 1.00 93.69 80 SER A CA 1
ATOM 643 C C . SER A 1 80 ? 10.439 -10.766 -6.340 1.00 93.69 80 SER A C 1
ATOM 645 O O . SER A 1 80 ? 11.529 -10.425 -6.786 1.00 93.69 80 SER A O 1
ATOM 647 N N . SER A 1 81 ? 9.299 -10.507 -6.988 1.00 93.94 81 SER A N 1
ATOM 648 C CA . SER A 1 81 ? 9.233 -9.809 -8.276 1.00 93.94 81 SER A CA 1
ATOM 649 C C . SER A 1 81 ? 7.879 -9.130 -8.478 1.00 93.94 81 SER A C 1
ATOM 651 O O . SER A 1 81 ? 6.850 -9.641 -8.036 1.00 93.94 81 SER A O 1
ATOM 653 N N . TRP A 1 82 ? 7.875 -8.020 -9.223 1.00 94.75 82 TRP A N 1
ATOM 654 C CA . TRP A 1 82 ? 6.664 -7.356 -9.723 1.00 94.75 82 TRP A CA 1
ATOM 655 C C . TRP A 1 82 ? 5.868 -8.226 -10.707 1.00 94.75 82 TRP A C 1
ATOM 657 O O . TRP A 1 82 ? 4.672 -8.001 -10.907 1.00 94.75 82 TRP A O 1
ATOM 667 N N . ASP A 1 83 ? 6.510 -9.239 -11.291 1.00 91.19 83 ASP A N 1
ATOM 668 C CA . ASP A 1 83 ? 5.869 -10.221 -12.172 1.00 91.19 83 ASP A CA 1
ATOM 669 C C . ASP A 1 83 ? 4.921 -11.152 -11.390 1.00 91.19 83 ASP A C 1
ATOM 671 O O . ASP A 1 83 ? 3.938 -11.626 -11.946 1.00 91.19 83 ASP A O 1
ATOM 675 N N . ASN A 1 84 ? 5.153 -11.331 -10.082 1.00 91.06 84 ASN A N 1
ATOM 676 C CA . ASN A 1 84 ? 4.336 -12.179 -9.200 1.00 91.06 84 ASN A CA 1
ATOM 677 C C . ASN A 1 84 ? 3.145 -11.436 -8.568 1.00 91.06 84 ASN A C 1
ATOM 679 O O . ASN A 1 84 ? 2.388 -12.013 -7.787 1.00 91.06 84 ASN A O 1
ATOM 683 N N . ILE A 1 85 ? 3.002 -10.139 -8.850 1.00 92.75 85 ILE A N 1
ATOM 684 C CA . ILE A 1 85 ? 1.896 -9.323 -8.350 1.00 92.75 85 ILE A CA 1
ATOM 685 C C . ILE A 1 85 ? 0.686 -9.532 -9.256 1.00 92.75 85 ILE A C 1
ATOM 687 O O . ILE A 1 85 ? 0.694 -9.122 -10.416 1.00 92.75 85 ILE A O 1
ATOM 691 N N . GLU A 1 86 ? -0.366 -10.123 -8.697 1.00 90.69 86 GLU A N 1
ATOM 692 C CA . GLU A 1 86 ? -1.643 -10.393 -9.362 1.00 90.69 86 GLU A CA 1
ATOM 693 C C . GLU A 1 86 ? -2.812 -9.802 -8.580 1.00 90.69 86 GLU A C 1
ATOM 695 O O . GLU A 1 86 ? -2.831 -9.869 -7.349 1.00 90.69 86 GLU A O 1
ATOM 700 N N . GLY A 1 87 ? -3.828 -9.289 -9.276 1.00 92.56 87 GLY A N 1
ATOM 701 C CA . GLY A 1 87 ? -4.970 -8.663 -8.613 1.00 92.56 87 GLY A CA 1
ATOM 702 C C . GLY A 1 87 ? -4.534 -7.436 -7.811 1.00 92.56 87 GLY A C 1
ATOM 703 O O . GLY A 1 87 ? -3.614 -6.730 -8.227 1.00 92.56 87 GLY A O 1
ATOM 704 N N . LEU A 1 88 ? -5.189 -7.174 -6.677 1.00 94.69 88 LEU A N 1
ATOM 705 C CA . LEU A 1 88 ? -4.904 -6.028 -5.813 1.00 94.69 88 LEU A CA 1
ATOM 706 C C . LEU A 1 88 ? -3.955 -6.411 -4.671 1.00 94.69 88 LEU A C 1
ATOM 708 O O . LEU A 1 88 ? -4.197 -7.368 -3.939 1.00 94.69 88 LEU A O 1
ATOM 712 N N . ASN A 1 89 ? -2.880 -5.647 -4.505 1.00 96.25 89 ASN A N 1
ATOM 713 C CA . ASN A 1 89 ? -1.851 -5.894 -3.503 1.00 96.25 89 ASN A CA 1
ATOM 714 C C . ASN A 1 89 ? -1.431 -4.592 -2.827 1.00 96.25 89 ASN A C 1
ATOM 716 O O . ASN A 1 89 ? -1.400 -3.533 -3.448 1.00 96.25 89 ASN A O 1
ATOM 720 N N . LEU A 1 90 ? -1.016 -4.697 -1.573 1.00 96.75 90 LEU A N 1
ATOM 721 C CA . LEU A 1 90 ? -0.293 -3.661 -0.848 1.00 96.75 90 LEU A CA 1
ATOM 722 C C . LEU A 1 90 ? 1.177 -4.072 -0.752 1.00 96.75 90 LEU A C 1
ATOM 724 O O . LEU A 1 90 ? 1.467 -5.202 -0.363 1.00 96.75 90 LEU A O 1
ATOM 728 N N . VAL A 1 91 ? 2.108 -3.185 -1.109 1.00 96.81 91 VAL A N 1
ATOM 729 C CA . VAL A 1 91 ? 3.542 -3.506 -1.218 1.00 96.81 91 VAL A CA 1
ATOM 730 C C . VAL A 1 91 ? 4.385 -2.497 -0.438 1.00 96.81 91 VAL A C 1
ATOM 732 O O . VAL A 1 91 ? 4.209 -1.289 -0.577 1.00 96.81 91 VAL A O 1
ATOM 735 N N . ALA A 1 92 ? 5.326 -2.994 0.366 1.00 94.94 92 ALA A N 1
ATOM 736 C CA . ALA A 1 92 ? 6.389 -2.198 0.982 1.00 94.94 92 ALA A CA 1
ATOM 737 C C . ALA A 1 92 ? 7.574 -2.103 0.019 1.00 94.94 92 ALA A C 1
ATOM 739 O O . ALA A 1 92 ? 8.153 -3.140 -0.308 1.00 94.94 92 ALA A O 1
ATOM 740 N N . VAL A 1 93 ? 7.953 -0.892 -0.404 1.00 91.94 93 VAL A N 1
ATOM 741 C CA . VAL A 1 93 ? 8.899 -0.692 -1.524 1.00 91.94 93 VAL A CA 1
ATOM 742 C C . VAL A 1 93 ? 10.163 0.114 -1.217 1.00 91.94 93 VAL A C 1
ATOM 744 O O . VAL A 1 93 ? 11.156 -0.012 -1.924 1.00 91.94 93 VAL A O 1
ATOM 747 N N . ARG A 1 94 ? 10.169 0.949 -0.176 1.00 87.69 94 ARG A N 1
ATOM 748 C CA . ARG A 1 94 ? 11.348 1.754 0.183 1.00 87.69 94 ARG A CA 1
ATOM 749 C C . ARG A 1 94 ? 11.514 1.784 1.690 1.00 87.69 94 ARG A C 1
ATOM 751 O O . ARG A 1 94 ? 10.670 2.344 2.385 1.00 87.69 94 ARG A O 1
ATOM 758 N N . TYR A 1 95 ? 12.588 1.177 2.184 1.00 84.94 95 TYR A N 1
ATOM 759 C CA . TYR A 1 95 ? 12.941 1.227 3.599 1.00 84.94 95 TYR A CA 1
ATOM 760 C C . TYR A 1 95 ? 13.748 2.483 3.889 1.00 84.94 95 TYR A C 1
ATOM 762 O O . TYR A 1 95 ? 14.729 2.756 3.197 1.00 84.94 95 TYR A O 1
ATOM 770 N N . ASN A 1 96 ? 13.362 3.224 4.919 1.00 78.12 96 ASN A N 1
ATOM 771 C CA . ASN A 1 96 ? 14.213 4.251 5.494 1.00 78.12 96 ASN A CA 1
ATOM 772 C C . ASN A 1 96 ? 14.883 3.666 6.747 1.00 78.12 96 ASN A C 1
ATOM 774 O O . ASN A 1 96 ? 14.225 3.399 7.750 1.00 78.12 96 ASN A O 1
ATOM 778 N N . SER A 1 97 ? 16.200 3.455 6.672 1.00 78.56 97 SER A N 1
ATOM 779 C CA . SER A 1 97 ? 16.988 2.847 7.748 1.00 78.56 97 SER A CA 1
ATOM 780 C C . SER A 1 97 ? 17.105 3.714 8.994 1.00 78.56 97 SER A C 1
ATOM 782 O O . SER A 1 97 ? 17.252 3.157 10.075 1.00 78.56 97 SER A O 1
ATOM 784 N N . LYS A 1 98 ? 17.005 5.042 8.865 1.00 74.06 98 LYS A N 1
ATOM 785 C CA . LYS A 1 98 ? 17.022 5.955 10.016 1.00 74.06 98 LYS A CA 1
ATOM 786 C C . LYS A 1 98 ? 15.790 5.779 10.901 1.00 74.06 98 LYS A C 1
ATOM 788 O O . LYS A 1 98 ? 15.849 5.996 12.099 1.00 74.06 98 LYS A O 1
ATOM 793 N N . THR A 1 99 ? 14.691 5.334 10.297 1.00 70.56 99 THR A N 1
ATOM 794 C CA . THR A 1 99 ? 13.349 5.368 10.899 1.00 70.56 99 THR A CA 1
ATOM 795 C C . THR A 1 99 ? 12.763 3.994 11.152 1.00 70.56 99 THR A C 1
ATOM 797 O O . THR A 1 99 ? 11.735 3.857 11.806 1.00 70.56 99 THR A O 1
ATOM 800 N N . GLY A 1 100 ? 13.350 2.962 10.550 1.00 74.12 100 GLY A N 1
ATOM 801 C CA . GLY A 1 100 ? 12.778 1.625 10.568 1.00 74.12 100 GLY A CA 1
ATOM 802 C C . GLY A 1 100 ? 11.517 1.460 9.712 1.00 74.12 100 GLY A C 1
ATOM 803 O O .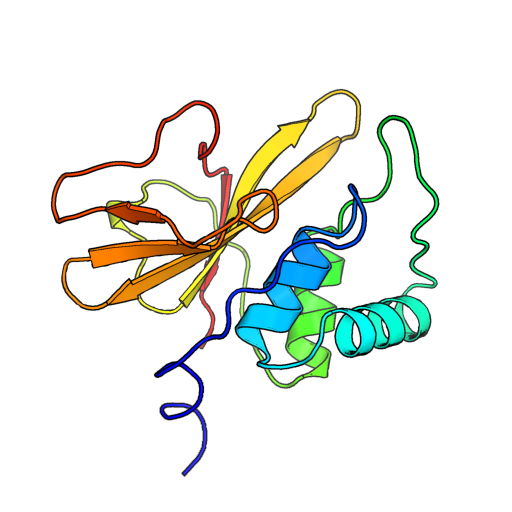 GLY A 1 100 ? 10.846 0.430 9.805 1.00 74.12 100 GLY A O 1
ATOM 804 N N . ASN A 1 101 ? 11.173 2.441 8.870 1.00 77.31 101 ASN A N 1
ATOM 805 C CA . ASN A 1 101 ? 9.855 2.512 8.243 1.00 77.31 101 ASN A CA 1
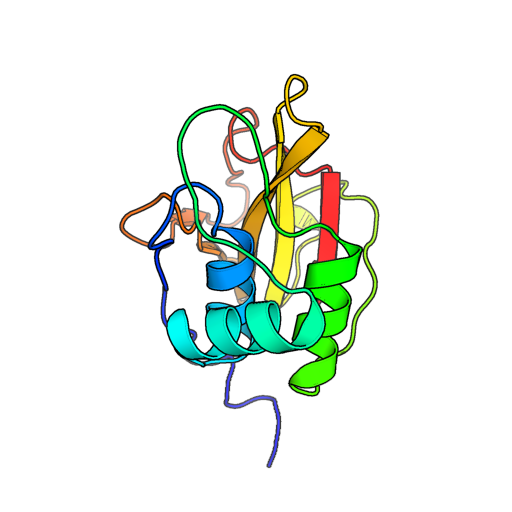ATOM 806 C C . ASN A 1 101 ? 9.856 2.217 6.740 1.00 77.31 101 ASN A C 1
ATOM 808 O O . ASN A 1 101 ? 10.771 2.578 5.995 1.00 77.31 101 ASN A O 1
ATOM 812 N N . TRP A 1 102 ? 8.757 1.622 6.272 1.00 87.25 102 TRP A N 1
ATOM 813 C CA . TRP A 1 102 ? 8.515 1.318 4.860 1.00 87.25 102 TRP A CA 1
ATOM 814 C C . TRP A 1 102 ? 7.633 2.370 4.201 1.00 87.25 102 TRP A C 1
ATOM 816 O O . TRP A 1 102 ? 6.657 2.818 4.791 1.00 87.25 102 TRP A O 1
ATOM 826 N N . HIS A 1 103 ? 7.962 2.733 2.965 1.00 92.25 103 HIS A N 1
ATOM 827 C CA . HIS A 1 103 ? 7.015 3.353 2.046 1.00 92.25 103 HIS A CA 1
ATOM 828 C C . HIS A 1 103 ? 6.049 2.299 1.512 1.00 92.25 103 HIS A C 1
ATOM 830 O O . HIS A 1 103 ? 6.493 1.221 1.096 1.00 92.25 103 HIS A O 1
ATOM 836 N N . TRP A 1 104 ? 4.761 2.626 1.513 1.00 94.75 104 TRP A N 1
ATOM 837 C CA . TRP A 1 104 ? 3.683 1.741 1.089 1.00 94.75 104 TRP A CA 1
ATOM 838 C C . TRP A 1 104 ? 3.065 2.234 -0.210 1.00 94.75 104 TRP A C 1
ATOM 840 O O . TRP A 1 104 ? 2.793 3.422 -0.361 1.00 94.75 104 TRP A O 1
ATOM 850 N N . VAL A 1 105 ? 2.805 1.299 -1.118 1.00 96.88 105 VAL A N 1
ATOM 851 C CA . VAL A 1 105 ? 2.064 1.547 -2.356 1.00 96.88 105 VAL A CA 1
ATOM 852 C C . VAL A 1 105 ? 0.996 0.481 -2.543 1.00 96.88 105 VAL A C 1
ATOM 854 O O . VAL A 1 105 ? 1.131 -0.646 -2.051 1.00 96.88 105 VAL A O 1
ATOM 857 N N . VAL A 1 106 ? -0.047 0.814 -3.298 1.00 97.31 106 VAL A N 1
ATOM 858 C CA . VAL A 1 106 ? -1.000 -0.181 -3.792 1.00 97.31 106 VAL A CA 1
ATOM 859 C C . VAL A 1 106 ? -0.613 -0.553 -5.216 1.00 97.31 106 VAL A C 1
ATOM 861 O O . VAL A 1 106 ? -0.334 0.308 -6.044 1.00 97.31 106 VAL A O 1
ATOM 864 N N . ALA A 1 107 ? -0.582 -1.843 -5.513 1.00 96.81 107 ALA A N 1
ATOM 865 C CA . ALA A 1 107 ? -0.262 -2.375 -6.823 1.00 96.81 107 ALA A CA 1
ATOM 866 C C . ALA A 1 107 ? -1.423 -3.232 -7.317 1.00 96.81 107 ALA A C 1
ATOM 868 O O . ALA A 1 107 ? -1.858 -4.158 -6.631 1.00 96.81 107 ALA A O 1
ATOM 869 N N . LYS A 1 108 ? -1.921 -2.926 -8.512 1.00 94.94 108 LYS A N 1
ATOM 870 C CA . LYS A 1 108 ? -2.994 -3.678 -9.150 1.00 94.94 108 LYS A CA 1
ATOM 871 C C . LYS A 1 108 ? -2.531 -4.192 -10.501 1.00 94.94 108 LYS A C 1
ATOM 873 O O . LYS A 1 108 ? -2.128 -3.393 -11.343 1.00 94.94 108 LYS A O 1
ATOM 878 N N . ARG A 1 109 ? -2.609 -5.502 -10.729 1.00 93.31 109 ARG A N 1
ATOM 879 C CA . ARG A 1 109 ? -2.394 -6.076 -12.062 1.00 93.31 109 ARG A CA 1
ATOM 880 C C . ARG A 1 109 ? -3.725 -6.474 -12.684 1.00 93.31 109 ARG A C 1
ATOM 882 O O . ARG A 1 109 ? -4.395 -7.373 -12.183 1.00 93.31 109 ARG A O 1
ATOM 889 N N . ASP A 1 110 ? -4.061 -5.820 -13.794 1.00 88.62 110 ASP A N 1
ATOM 890 C CA . ASP A 1 110 ? -5.220 -6.126 -14.632 1.00 88.62 110 ASP A CA 1
ATOM 891 C C . ASP A 1 110 ? -4.720 -6.713 -15.961 1.00 88.62 110 ASP A C 1
ATOM 893 O O . ASP A 1 110 ? -4.157 -6.004 -16.800 1.00 88.62 110 ASP A O 1
ATOM 897 N N . LYS A 1 111 ? -4.921 -8.023 -16.159 1.00 85.50 111 LYS A N 1
ATOM 898 C CA . LYS A 1 111 ? -4.385 -8.788 -17.301 1.00 85.50 111 LYS A CA 1
ATOM 899 C C . LYS A 1 111 ? -2.863 -8.606 -17.426 1.00 85.50 111 LYS A C 1
ATOM 901 O O . LYS A 1 111 ? -2.103 -9.186 -16.660 1.00 85.50 111 LYS A O 1
ATOM 906 N N . THR A 1 112 ? -2.417 -7.795 -18.379 1.00 88.38 112 THR A N 1
ATOM 907 C CA . THR A 1 112 ? -1.005 -7.554 -18.693 1.00 88.38 112 THR A CA 1
ATOM 908 C C . THR A 1 112 ? -0.460 -6.261 -18.098 1.00 88.38 112 THR A C 1
ATOM 910 O O . THR A 1 112 ? 0.755 -6.088 -18.075 1.00 88.38 112 THR A O 1
ATOM 913 N N . VAL A 1 113 ? -1.323 -5.373 -17.599 1.00 93.50 113 VAL A N 1
ATOM 914 C CA . VAL A 1 113 ? -0.931 -4.039 -17.134 1.00 93.50 113 VAL A CA 1
ATOM 915 C C . VAL A 1 113 ? -0.806 -4.034 -15.618 1.00 93.50 113 VAL A C 1
ATOM 917 O O . VAL A 1 113 ? -1.764 -4.340 -14.906 1.00 93.50 113 VAL A O 1
ATOM 920 N N . LEU A 1 114 ? 0.371 -3.658 -15.124 1.00 95.50 114 LEU A N 1
ATOM 921 C CA . LEU A 1 114 ? 0.589 -3.332 -13.719 1.00 95.50 114 LEU A CA 1
ATOM 922 C C . LEU A 1 114 ? 0.340 -1.840 -13.515 1.00 95.50 114 LEU A C 1
ATOM 924 O O . LEU A 1 114 ? 0.927 -1.018 -14.206 1.00 95.50 114 LEU A O 1
ATOM 928 N N . LYS A 1 115 ? -0.487 -1.483 -12.539 1.00 96.19 115 LYS A N 1
ATOM 929 C CA . LYS A 1 115 ? -0.662 -0.107 -12.076 1.00 96.19 115 LYS A CA 1
ATOM 930 C C . LYS A 1 115 ? -0.174 0.018 -10.642 1.00 96.19 115 LYS A C 1
ATOM 932 O O . LYS A 1 115 ? -0.606 -0.747 -9.781 1.00 96.19 115 LYS A O 1
ATOM 937 N N . ILE A 1 116 ? 0.695 0.990 -10.388 1.00 97.31 116 ILE A N 1
ATOM 938 C CA . ILE A 1 116 ? 1.145 1.366 -9.049 1.00 97.31 116 ILE A CA 1
ATOM 939 C C . ILE A 1 116 ? 0.471 2.676 -8.657 1.00 97.31 116 ILE A C 1
ATOM 941 O O . ILE A 1 116 ? 0.576 3.686 -9.347 1.00 97.31 116 ILE A O 1
ATOM 945 N N . TYR A 1 117 ? -0.211 2.640 -7.524 1.00 97.44 117 TYR A N 1
ATOM 946 C CA . TYR A 1 117 ? -0.877 3.755 -6.879 1.00 97.44 117 TYR A CA 1
ATOM 947 C C . TYR A 1 117 ? 0.000 4.164 -5.698 1.00 97.44 117 TYR A C 1
ATOM 949 O O . TYR A 1 117 ? -0.091 3.603 -4.603 1.00 97.44 117 TYR A O 1
ATOM 957 N N . ASP A 1 118 ? 0.910 5.093 -5.969 1.00 96.31 118 ASP A N 1
ATOM 958 C CA . ASP A 1 118 ? 1.871 5.615 -5.006 1.00 96.31 118 ASP A CA 1
ATOM 959 C C . ASP A 1 118 ? 1.315 6.898 -4.365 1.00 96.31 118 ASP A C 1
ATOM 961 O O . ASP A 1 118 ? 1.178 7.897 -5.074 1.00 96.31 118 ASP A O 1
ATOM 965 N N . PRO A 1 119 ? 0.986 6.907 -3.059 1.00 94.88 119 PRO A N 1
ATOM 966 C CA . PRO A 1 119 ? 0.385 8.066 -2.396 1.00 94.88 119 PRO A CA 1
ATOM 967 C C . PRO A 1 119 ? 1.217 9.357 -2.441 1.00 94.88 119 PRO A C 1
ATOM 969 O O . PRO A 1 119 ? 0.658 10.428 -2.200 1.00 94.88 119 PRO A O 1
ATOM 972 N N . GLU A 1 120 ? 2.522 9.276 -2.734 1.00 93.25 120 GLU A N 1
ATOM 973 C CA . GLU A 1 120 ? 3.403 10.442 -2.911 1.00 93.25 120 GLU A CA 1
ATOM 974 C C . GLU A 1 120 ? 3.248 11.106 -4.294 1.00 93.25 120 GLU A C 1
ATOM 976 O O . GLU A 1 120 ? 3.693 12.238 -4.483 1.00 93.25 120 GLU A O 1
ATOM 981 N N . LYS A 1 121 ? 2.633 10.430 -5.272 1.00 94.06 121 LYS A N 1
ATOM 982 C CA . LYS A 1 121 ? 2.506 10.903 -6.661 1.00 94.06 121 LYS A CA 1
ATOM 983 C C . LYS A 1 121 ? 1.172 11.599 -6.918 1.00 94.06 121 LYS A C 1
ATOM 985 O O . LYS A 1 121 ? 0.245 11.518 -6.118 1.00 94.06 121 LYS A O 1
ATOM 990 N N . ASP A 1 122 ? 1.072 12.279 -8.058 1.00 93.94 122 ASP A N 1
ATOM 991 C CA . ASP A 1 122 ? -0.163 12.950 -8.484 1.00 93.94 122 ASP A CA 1
ATOM 992 C C . ASP A 1 122 ? -1.139 12.009 -9.204 1.00 93.94 122 ASP A C 1
ATOM 994 O O . ASP A 1 122 ? -2.339 12.275 -9.249 1.00 93.94 122 ASP A O 1
ATOM 998 N N . SER A 1 123 ? -0.651 10.886 -9.741 1.00 93.81 123 SER A N 1
ATOM 999 C CA . SER A 1 123 ? -1.475 9.887 -10.426 1.00 93.81 123 SER A CA 1
ATOM 1000 C C . SER A 1 123 ? -0.853 8.481 -10.384 1.00 93.81 123 SER A C 1
ATOM 1002 O O . SER A 1 123 ? 0.345 8.345 -10.112 1.00 93.81 123 SER A O 1
ATOM 1004 N N . PRO A 1 124 ? -1.645 7.419 -10.643 1.00 95.06 124 PRO A N 1
ATOM 1005 C CA . PRO A 1 124 ? -1.125 6.062 -10.767 1.00 95.06 124 PRO A CA 1
ATOM 1006 C C . PRO A 1 124 ? -0.211 5.904 -11.985 1.00 95.06 124 PRO A C 1
ATOM 1008 O O . PRO A 1 124 ? -0.503 6.418 -13.063 1.00 95.06 124 PRO A O 1
ATOM 1011 N N . ILE A 1 125 ? 0.843 5.106 -11.837 1.00 95.38 125 ILE A N 1
ATOM 1012 C CA . ILE A 1 125 ? 1.811 4.814 -12.898 1.00 95.38 125 ILE A CA 1
ATOM 1013 C C . ILE A 1 125 ? 1.498 3.436 -13.478 1.00 95.38 125 ILE A C 1
ATOM 1015 O O . ILE A 1 125 ? 1.333 2.473 -12.726 1.00 95.38 125 ILE A O 1
ATOM 1019 N N . ALA A 1 126 ? 1.404 3.335 -14.804 1.00 95.44 126 ALA A N 1
ATOM 1020 C CA . ALA A 1 126 ? 1.130 2.086 -15.505 1.00 95.44 126 ALA A CA 1
ATOM 1021 C C . ALA A 1 126 ? 2.397 1.531 -16.167 1.00 95.44 126 ALA A C 1
ATOM 1023 O O . ALA A 1 126 ? 3.160 2.282 -16.763 1.00 95.44 126 ALA A O 1
ATOM 1024 N N . PHE A 1 127 ? 2.567 0.215 -16.087 1.00 95.50 127 PHE A N 1
ATOM 1025 C CA . PHE A 1 127 ? 3.647 -0.547 -16.701 1.00 95.50 127 PHE A CA 1
ATOM 1026 C C . PHE A 1 127 ? 3.038 -1.668 -17.544 1.00 95.50 127 PHE A C 1
ATOM 1028 O O . PHE A 1 127 ? 2.207 -2.451 -17.059 1.00 95.50 127 PHE A O 1
ATOM 1035 N N . GLN A 1 128 ? 3.430 -1.734 -18.811 1.00 93.31 128 GLN A N 1
ATOM 1036 C CA . GLN A 1 128 ? 3.040 -2.788 -19.741 1.00 93.31 128 GLN A CA 1
ATOM 1037 C C . GLN A 1 128 ? 3.743 -4.110 -19.423 1.00 93.31 128 GLN A C 1
ATOM 1039 O O . GLN A 1 128 ? 4.621 -4.211 -18.563 1.00 93.31 128 GLN A O 1
ATOM 1044 N N . LYS A 1 129 ? 3.354 -5.167 -20.140 1.00 83.50 129 LYS A N 1
ATOM 1045 C CA . LYS A 1 129 ? 4.034 -6.461 -20.056 1.00 83.50 129 LYS A CA 1
ATOM 1046 C C . LYS A 1 129 ? 5.520 -6.273 -20.395 1.00 83.50 129 LYS A C 1
ATOM 1048 O O . LYS A 1 129 ? 5.835 -5.681 -21.420 1.00 83.50 129 LYS A O 1
ATOM 1053 N N . ASN A 1 130 ? 6.401 -6.818 -19.555 1.00 84.88 130 ASN A N 1
ATOM 1054 C CA . ASN A 1 130 ? 7.869 -6.705 -19.609 1.00 84.88 130 ASN A CA 1
ATOM 1055 C C . ASN A 1 130 ? 8.463 -5.362 -19.147 1.00 84.88 130 ASN A C 1
ATOM 1057 O O . ASN A 1 130 ? 9.678 -5.284 -18.971 1.00 84.88 130 ASN A O 1
ATOM 1061 N N . GLU A 1 131 ? 7.649 -4.341 -18.878 1.00 91.81 131 GLU A N 1
ATOM 1062 C CA . GLU A 1 131 ? 8.119 -3.132 -18.204 1.00 91.81 131 GLU A CA 1
ATOM 1063 C C . GLU A 1 131 ? 8.178 -3.365 -16.695 1.00 91.81 131 GLU A C 1
ATOM 1065 O O . GLU A 1 131 ? 7.338 -4.063 -16.114 1.00 91.81 131 GLU A O 1
ATOM 1070 N N . LYS A 1 132 ? 9.185 -2.780 -16.045 1.00 88.62 132 LYS A N 1
ATOM 1071 C CA . LYS A 1 132 ? 9.384 -2.916 -14.604 1.00 88.62 132 LYS A CA 1
ATOM 1072 C C . LYS A 1 132 ? 9.475 -1.541 -13.948 1.00 88.62 132 LYS A C 1
ATOM 1074 O O . LYS A 1 132 ? 10.135 -0.658 -14.496 1.00 88.62 132 LYS A O 1
ATOM 1079 N N . PRO A 1 133 ? 8.856 -1.368 -12.768 1.00 93.31 133 PRO A N 1
ATOM 1080 C CA . PRO A 1 133 ? 9.090 -0.202 -11.930 1.00 93.31 133 PRO A CA 1
ATOM 1081 C C . PRO A 1 133 ? 10.576 -0.044 -11.606 1.00 93.31 133 PRO A C 1
ATOM 1083 O O . PRO A 1 133 ? 11.301 -1.037 -11.500 1.00 93.31 133 PRO A O 1
ATOM 1086 N N . ASP A 1 134 ? 11.028 1.195 -11.409 1.00 92.56 134 ASP A N 1
ATOM 1087 C CA . ASP A 1 134 ? 12.428 1.448 -11.086 1.00 92.56 134 ASP A CA 1
ATOM 1088 C C . ASP A 1 134 ? 12.834 0.764 -9.767 1.00 92.56 134 ASP A C 1
ATOM 1090 O O . ASP A 1 134 ? 12.126 0.798 -8.758 1.00 92.56 134 ASP A O 1
ATOM 1094 N N . GLY A 1 135 ? 14.009 0.135 -9.764 1.00 87.81 135 GLY A N 1
ATOM 1095 C CA . GLY A 1 135 ? 14.498 -0.641 -8.622 1.00 87.81 135 GLY A CA 1
ATOM 1096 C C . GLY A 1 135 ? 14.967 0.194 -7.427 1.00 87.81 135 GLY A C 1
ATOM 1097 O O . GLY A 1 135 ? 15.422 -0.385 -6.440 1.00 87.81 135 GLY A O 1
ATOM 1098 N N . ARG A 1 136 ? 14.899 1.531 -7.499 1.00 86.00 136 ARG A N 1
ATOM 1099 C CA . ARG A 1 136 ? 15.316 2.438 -6.418 1.00 86.00 136 ARG A CA 1
ATOM 1100 C C . ARG A 1 136 ? 14.126 2.841 -5.550 1.00 86.00 136 ARG A C 1
ATOM 1102 O O . ARG A 1 136 ? 14.203 2.752 -4.327 1.00 86.00 136 ARG A O 1
ATOM 1109 N N . THR A 1 137 ? 13.041 3.270 -6.179 1.00 87.31 137 THR A N 1
ATOM 1110 C CA . THR A 1 137 ? 11.797 3.707 -5.535 1.00 87.31 137 THR A CA 1
ATOM 1111 C C . THR A 1 137 ? 10.908 2.515 -5.224 1.00 87.31 137 THR A C 1
ATOM 1113 O O . THR A 1 137 ? 10.350 2.425 -4.131 1.00 87.31 137 THR A O 1
ATOM 1116 N N . TYR A 1 138 ? 10.819 1.570 -6.162 1.00 93.38 138 TYR A N 1
ATOM 1117 C CA . TYR A 1 138 ? 9.877 0.458 -6.124 1.00 93.38 138 TYR A CA 1
ATOM 1118 C C . TYR A 1 138 ? 10.552 -0.876 -5.754 1.00 93.38 138 TYR A C 1
ATOM 1120 O O . TYR A 1 138 ? 10.221 -1.940 -6.285 1.00 93.38 138 TYR A O 1
ATOM 1128 N N . ARG A 1 139 ? 11.508 -0.842 -4.813 1.00 92.62 139 ARG A N 1
ATOM 1129 C CA . ARG A 1 139 ? 12.241 -2.025 -4.328 1.00 92.62 139 ARG A CA 1
ATOM 1130 C C . ARG A 1 139 ? 11.434 -2.819 -3.294 1.00 92.62 139 ARG A C 1
ATOM 1132 O O . ARG A 1 139 ? 11.639 -2.710 -2.086 1.00 92.62 139 ARG A O 1
ATOM 1139 N N . GLY A 1 140 ? 10.520 -3.655 -3.777 1.00 93.00 140 GLY A N 1
ATOM 1140 C CA . GLY A 1 140 ? 9.647 -4.464 -2.929 1.00 93.00 140 GLY A CA 1
ATOM 1141 C C . GLY A 1 140 ? 10.389 -5.328 -1.895 1.00 93.00 140 GLY A C 1
ATOM 1142 O O . GLY A 1 140 ? 11.399 -5.964 -2.199 1.00 93.00 140 GLY A O 1
ATOM 1143 N N . LYS A 1 141 ? 9.859 -5.386 -0.668 1.00 94.00 141 LYS A N 1
ATOM 1144 C CA . LYS A 1 141 ? 10.315 -6.305 0.393 1.00 94.00 141 LYS A CA 1
ATOM 1145 C C . LYS A 1 141 ? 9.208 -7.202 0.921 1.00 94.00 141 LYS A C 1
ATOM 1147 O O . LYS A 1 141 ? 9.430 -8.394 1.121 1.00 94.00 141 LYS A O 1
ATOM 1152 N N . TRP A 1 142 ? 8.032 -6.632 1.143 1.00 95.06 142 TRP A N 1
ATOM 1153 C CA . TRP A 1 142 ? 6.857 -7.345 1.628 1.00 95.06 142 TRP A CA 1
ATOM 1154 C C . TRP A 1 142 ? 5.667 -6.988 0.758 1.00 95.06 142 TRP A C 1
ATOM 1156 O O . TRP A 1 142 ? 5.562 -5.846 0.311 1.00 95.06 142 TRP A O 1
ATOM 1166 N N . PHE A 1 143 ? 4.753 -7.929 0.569 1.00 96.50 143 PHE A N 1
ATOM 1167 C CA . PHE A 1 143 ? 3.467 -7.648 -0.052 1.00 96.50 143 PHE A CA 1
ATOM 1168 C C . PHE A 1 143 ? 2.337 -8.395 0.646 1.00 96.50 143 PHE A C 1
ATOM 1170 O O . PHE A 1 143 ? 2.564 -9.435 1.258 1.00 96.50 143 PHE A O 1
ATOM 1177 N N . LEU A 1 144 ? 1.126 -7.863 0.549 1.00 95.88 144 LEU A N 1
ATOM 1178 C CA . LEU A 1 144 ? -0.105 -8.487 1.010 1.00 95.88 144 LEU A CA 1
ATOM 1179 C C . LEU A 1 144 ? -1.101 -8.439 -0.148 1.00 95.88 144 LEU A C 1
ATOM 1181 O O . LEU A 1 144 ? -1.441 -7.355 -0.621 1.00 95.88 144 LEU A O 1
ATOM 1185 N N . ARG A 1 145 ? -1.534 -9.613 -0.616 1.00 95.38 145 ARG A N 1
ATOM 1186 C CA . ARG A 1 145 ? -2.600 -9.739 -1.618 1.00 95.38 145 ARG A CA 1
ATOM 1187 C C . ARG A 1 145 ? -3.947 -9.587 -0.925 1.00 95.38 145 ARG A C 1
ATOM 1189 O O . ARG A 1 145 ? -4.175 -10.255 0.079 1.00 95.38 145 ARG A O 1
ATOM 1196 N N . ILE A 1 146 ? -4.794 -8.722 -1.469 1.00 92.75 146 ILE A N 1
ATOM 1197 C CA . ILE A 1 146 ? -6.162 -8.506 -1.001 1.00 92.75 146 ILE A CA 1
ATOM 1198 C C . ILE A 1 146 ? -7.061 -9.546 -1.673 1.00 92.75 146 ILE A C 1
ATOM 1200 O O . ILE A 1 146 ? -6.971 -9.732 -2.892 1.00 92.75 146 ILE A O 1
ATOM 1204 N N . ILE A 1 147 ? -7.862 -10.243 -0.867 1.00 80.88 147 ILE A N 1
ATOM 1205 C CA . ILE A 1 147 ? -8.799 -11.299 -1.282 1.00 80.88 147 ILE A CA 1
ATOM 1206 C C . ILE A 1 147 ? -10.228 -10.807 -1.059 1.00 80.88 147 ILE A C 1
ATOM 1208 O O . ILE A 1 147 ? -10.441 -10.107 -0.044 1.00 80.88 147 ILE A O 1
#

Sequence (147 aa):
MGIISIYKNMRFIRQKYLTSCGIACVAMIVGKSHETIMQKAIELFQWQCEDFEDNSRTSRKMIKILLEAFGFEGAFKSFSSWDNIEGLNLVAVRYNSKTGNWHWVVAKRDKTVLKIYDPEKDSPIAFQKNEKPDGRTYRGKWFLRII

Solvent-accessible surface area (backbone atoms only — not comparable to full-atom values): 8477 Å² total; per-residue (Å²): 141,85,66,78,75,65,70,77,70,61,60,89,45,56,36,92,44,97,43,31,26,39,40,13,38,50,12,32,75,73,71,52,51,52,64,62,40,44,53,51,39,30,73,75,65,67,56,75,81,84,74,83,82,70,71,69,46,61,46,75,66,54,51,49,54,55,38,44,76,72,78,36,54,72,61,80,41,80,44,87,54,81,86,76,55,62,46,45,30,42,34,31,18,36,76,40,82,94,50,77,35,56,42,38,29,31,37,37,30,60,94,60,36,40,33,39,43,42,21,90,48,96,61,67,49,78,32,52,74,92,54,75,76,57,73,75,67,56,38,56,51,34,31,28,54,61,108